Protein AF-A0A436EZ12-F1 (afdb_monomer)

Sequence (130 aa):
LQPIPFANWRERVNGDGIPMTAVFYAPDYYGTSQYVDYFAMTKGSPWARRAGAVRDPSVLNPKEADIYKAALAASGDEAAKLWHQAGEEMIKDRIILPLISPNLILAYKSDVKGVRYSACCNLPLAELSH

Structure (mmCIF, N/CA/C/O backbone):
data_AF-A0A436EZ12-F1
#
_entry.id   AF-A0A436EZ12-F1
#
loop_
_atom_site.group_PDB
_atom_site.id
_atom_site.type_symbol
_atom_site.label_atom_id
_atom_site.label_alt_id
_atom_site.label_comp_id
_atom_site.label_asym_id
_atom_site.label_entity_id
_atom_site.label_seq_id
_atom_site.pdbx_PDB_ins_code
_atom_site.Cartn_x
_atom_site.Cartn_y
_atom_site.Cartn_z
_atom_site.occupancy
_atom_site.B_iso_or_equiv
_atom_site.auth_seq_id
_atom_site.auth_comp_id
_atom_site.auth_asym_id
_atom_site.auth_atom_id
_atom_site.pdbx_PDB_model_num
ATOM 1 N N . LEU A 1 1 ? -4.485 -22.512 -4.838 1.00 82.50 1 LEU A N 1
ATOM 2 C CA . LEU A 1 1 ? -3.742 -21.775 -3.787 1.00 82.50 1 LEU A CA 1
ATOM 3 C C . LEU A 1 1 ? -3.688 -22.655 -2.544 1.00 82.50 1 LEU A C 1
ATOM 5 O O . LEU A 1 1 ? -4.696 -23.283 -2.250 1.00 82.50 1 LEU A O 1
ATOM 9 N N . GLN A 1 2 ? -2.544 -22.751 -1.863 1.00 86.31 2 GLN A N 1
ATOM 10 C CA . GLN A 1 2 ? -2.405 -23.528 -0.623 1.00 86.31 2 GLN A CA 1
ATOM 11 C C . GLN A 1 2 ? -2.174 -22.577 0.559 1.00 86.31 2 GLN A C 1
ATOM 13 O O . GLN A 1 2 ? -1.329 -21.687 0.434 1.00 86.31 2 GLN A O 1
ATOM 18 N N . PRO A 1 3 ? -2.894 -22.735 1.685 1.0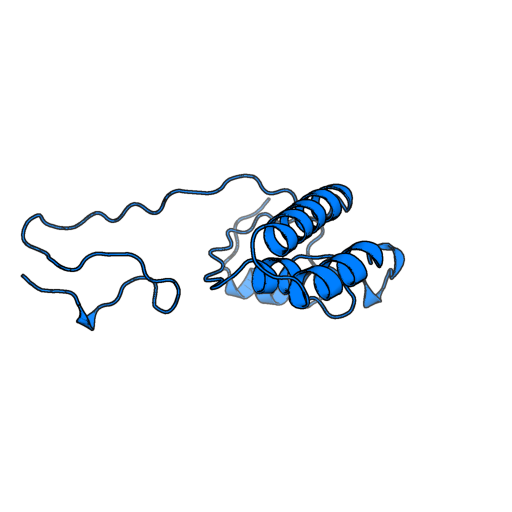0 88.56 3 PRO A N 1
ATOM 19 C CA . PRO A 1 3 ? -2.661 -21.919 2.866 1.00 88.56 3 PRO A CA 1
ATOM 20 C C . PRO A 1 3 ? -1.311 -22.283 3.485 1.00 88.56 3 PRO A C 1
ATOM 22 O O . PRO A 1 3 ? -0.978 -23.457 3.640 1.00 88.56 3 PRO A O 1
ATOM 25 N N . ILE A 1 4 ? -0.538 -21.267 3.847 1.00 89.69 4 ILE A N 1
ATOM 26 C CA . ILE A 1 4 ? 0.742 -21.416 4.537 1.00 89.69 4 ILE A CA 1
ATOM 27 C C . ILE A 1 4 ? 0.835 -20.375 5.656 1.00 89.69 4 ILE A C 1
ATOM 29 O O . ILE A 1 4 ? 0.231 -19.305 5.535 1.00 89.69 4 ILE A O 1
ATOM 33 N N . PRO A 1 5 ? 1.600 -20.641 6.730 1.00 90.88 5 PRO A N 1
ATOM 34 C CA . PRO A 1 5 ? 1.889 -19.627 7.735 1.00 90.88 5 PRO A CA 1
ATOM 35 C C . PRO A 1 5 ? 2.522 -18.382 7.103 1.00 90.88 5 PRO A C 1
ATOM 37 O O . PRO A 1 5 ? 3.345 -18.492 6.190 1.00 90.88 5 PRO A O 1
ATOM 40 N N . PHE A 1 6 ? 2.185 -17.196 7.617 1.00 87.88 6 PHE A N 1
ATOM 41 C CA . PHE A 1 6 ? 2.688 -15.928 7.075 1.00 87.88 6 PHE A CA 1
ATOM 42 C C . PHE A 1 6 ? 4.224 -15.844 7.085 1.00 87.88 6 PHE A C 1
ATOM 44 O O . PHE A 1 6 ? 4.819 -15.298 6.157 1.00 87.88 6 PHE A O 1
ATOM 51 N N . ALA A 1 7 ? 4.883 -16.432 8.090 1.00 90.62 7 ALA A N 1
ATOM 52 C CA . ALA A 1 7 ? 6.342 -16.520 8.144 1.00 90.62 7 ALA A CA 1
ATOM 53 C C . ALA A 1 7 ? 6.915 -17.251 6.915 1.00 90.62 7 ALA A C 1
ATOM 55 O O . ALA A 1 7 ? 7.751 -16.693 6.205 1.00 90.62 7 ALA A O 1
ATOM 56 N N . ASN A 1 8 ? 6.382 -18.434 6.604 1.00 91.56 8 ASN A N 1
ATOM 57 C CA . ASN A 1 8 ? 6.788 -19.237 5.452 1.00 91.56 8 ASN A CA 1
ATOM 58 C C . ASN A 1 8 ? 6.450 -18.531 4.130 1.00 91.56 8 ASN A C 1
ATOM 60 O O . ASN A 1 8 ? 7.209 -18.612 3.166 1.00 91.56 8 ASN A O 1
ATOM 64 N N . TRP A 1 9 ? 5.316 -17.823 4.070 1.00 91.38 9 TRP A N 1
ATOM 65 C CA . TRP A 1 9 ? 4.960 -16.993 2.916 1.00 91.38 9 TRP A CA 1
ATOM 66 C C . TRP A 1 9 ? 6.001 -15.894 2.671 1.00 91.38 9 TRP A C 1
ATOM 68 O O . TRP A 1 9 ? 6.492 -15.738 1.552 1.00 91.38 9 TRP A O 1
ATOM 78 N N . ARG A 1 10 ? 6.387 -15.176 3.732 1.00 89.50 10 ARG A N 1
ATOM 79 C CA . ARG A 1 10 ? 7.368 -14.087 3.683 1.00 89.50 10 ARG A CA 1
ATOM 80 C C . ARG A 1 10 ? 8.752 -14.577 3.259 1.00 89.50 10 ARG A C 1
ATOM 82 O O . ARG A 1 10 ? 9.448 -13.860 2.546 1.00 89.50 10 ARG A O 1
ATOM 89 N N . GLU A 1 11 ? 9.167 -15.764 3.685 1.00 91.00 11 GLU A N 1
ATOM 90 C CA . GLU A 1 11 ? 10.424 -16.369 3.228 1.00 91.00 11 GLU A CA 1
ATOM 91 C C . GLU A 1 11 ? 10.380 -16.662 1.725 1.00 91.00 11 GLU A C 1
ATOM 93 O O . GLU A 1 11 ? 11.252 -16.214 0.983 1.00 91.00 11 GLU A O 1
ATOM 98 N N . ARG A 1 12 ? 9.314 -17.318 1.248 1.00 90.31 12 ARG A N 1
ATOM 99 C CA . ARG A 1 12 ? 9.164 -17.685 -0.171 1.00 90.31 12 ARG A CA 1
ATOM 100 C C . ARG A 1 12 ? 9.084 -16.477 -1.100 1.00 90.31 12 ARG A C 1
ATOM 102 O O . ARG A 1 12 ? 9.739 -16.463 -2.137 1.00 90.31 12 ARG A O 1
ATOM 109 N N . VAL A 1 13 ? 8.313 -15.451 -0.730 1.00 89.06 13 VAL A N 1
ATOM 110 C CA . VAL A 1 13 ? 8.139 -14.250 -1.569 1.00 89.06 13 VAL A CA 1
ATOM 111 C C . VAL A 1 13 ? 9.420 -13.411 -1.677 1.00 89.06 13 VAL A C 1
ATOM 113 O O . VAL A 1 13 ? 9.561 -12.644 -2.624 1.00 89.06 13 VAL A O 1
ATOM 116 N N . ASN A 1 14 ? 10.344 -13.534 -0.716 1.00 87.25 14 ASN A N 1
ATOM 117 C CA . ASN A 1 14 ? 11.642 -12.851 -0.749 1.00 87.25 14 ASN A CA 1
ATOM 118 C C . ASN A 1 14 ? 12.775 -13.716 -1.334 1.00 87.25 14 ASN A C 1
ATOM 120 O O . ASN A 1 14 ? 13.841 -13.172 -1.609 1.00 87.25 14 ASN A O 1
ATOM 124 N N . GLY A 1 15 ? 12.566 -15.028 -1.489 1.00 86.62 15 GLY A N 1
ATOM 125 C CA . GLY A 1 15 ? 13.482 -15.944 -2.170 1.00 86.62 15 GLY A CA 1
ATOM 126 C C . GLY A 1 15 ? 13.215 -15.986 -3.676 1.00 86.62 15 GLY A C 1
ATOM 127 O O . GLY A 1 15 ? 13.264 -14.964 -4.355 1.00 86.62 15 GLY A O 1
ATOM 128 N N . ASP A 1 16 ? 12.882 -17.168 -4.198 1.00 83.25 16 ASP A N 1
ATOM 129 C CA . ASP A 1 16 ? 12.649 -17.372 -5.637 1.00 83.25 16 ASP A CA 1
ATOM 130 C C . ASP A 1 16 ? 11.389 -16.661 -6.169 1.00 83.25 16 ASP A C 1
ATOM 132 O O . ASP A 1 16 ? 11.255 -16.431 -7.380 1.00 83.25 16 ASP A O 1
ATOM 136 N N . GLY A 1 17 ? 10.502 -16.248 -5.259 1.00 83.62 17 GLY A N 1
ATOM 137 C CA . GLY A 1 17 ? 9.201 -15.663 -5.547 1.00 83.62 17 GLY A CA 1
ATOM 138 C C . GLY A 1 17 ? 8.079 -16.697 -5.456 1.00 83.62 17 GLY A C 1
ATOM 139 O O . GLY A 1 17 ? 8.298 -17.895 -5.279 1.00 83.62 17 GLY A O 1
ATOM 140 N N . ILE A 1 18 ? 6.838 -16.224 -5.559 1.00 88.88 18 ILE A N 1
ATOM 141 C CA . ILE A 1 18 ? 5.650 -17.080 -5.605 1.00 88.88 18 ILE A CA 1
ATOM 142 C C . ILE A 1 18 ? 4.921 -16.751 -6.912 1.00 88.88 18 ILE A C 1
ATOM 144 O O . ILE A 1 18 ? 4.499 -15.605 -7.051 1.00 88.88 18 ILE A O 1
ATOM 148 N N . PRO A 1 19 ? 4.740 -17.708 -7.847 1.00 88.44 19 PRO A N 1
ATOM 149 C CA . PRO A 1 19 ? 4.116 -17.429 -9.145 1.00 88.44 19 PRO A CA 1
ATOM 150 C C . PRO A 1 19 ? 2.735 -16.775 -9.039 1.00 88.44 19 PRO A C 1
ATOM 152 O O . PRO A 1 19 ? 2.388 -15.912 -9.833 1.00 88.44 19 PRO A O 1
ATOM 155 N N . MET A 1 20 ? 1.948 -17.181 -8.040 1.00 90.25 20 MET A N 1
ATOM 156 C CA . MET A 1 20 ? 0.676 -16.556 -7.700 1.00 90.25 20 MET A CA 1
ATOM 157 C C . MET A 1 20 ? 0.401 -16.742 -6.211 1.00 90.25 20 MET A C 1
ATOM 159 O O . MET A 1 20 ? 0.474 -17.859 -5.691 1.00 90.25 20 MET A O 1
ATOM 163 N N . THR A 1 21 ? 0.046 -15.658 -5.527 1.00 90.31 21 THR A N 1
ATOM 164 C CA . THR A 1 21 ? -0.321 -15.686 -4.111 1.00 90.31 21 THR A CA 1
ATOM 165 C C . THR A 1 21 ? -1.544 -14.822 -3.853 1.00 90.31 21 THR A C 1
ATOM 167 O O . THR A 1 21 ? -1.712 -13.777 -4.468 1.00 90.31 21 THR A O 1
ATOM 170 N N . ALA A 1 22 ? -2.368 -15.244 -2.898 1.00 88.81 22 ALA A N 1
ATOM 171 C CA . ALA A 1 22 ? -3.353 -14.386 -2.257 1.00 88.81 22 ALA A CA 1
ATOM 172 C C . ALA A 1 22 ? -2.880 -14.142 -0.827 1.00 88.81 22 ALA A C 1
ATOM 174 O O . ALA A 1 22 ? -2.470 -15.077 -0.139 1.00 88.81 22 ALA A O 1
ATOM 175 N N . VAL A 1 23 ? -2.876 -12.889 -0.404 1.00 85.12 23 VAL A N 1
ATOM 176 C CA . VAL A 1 23 ? -2.388 -12.487 0.912 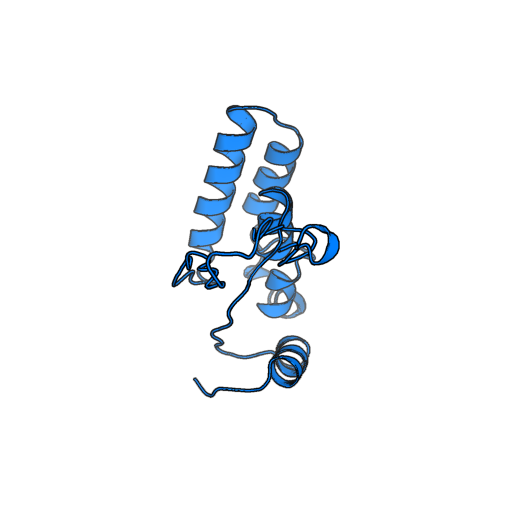1.00 85.12 23 VAL A CA 1
ATOM 177 C C . VAL A 1 23 ? -3.242 -11.329 1.394 1.00 85.12 23 VAL A C 1
ATOM 179 O O . VAL A 1 23 ? -3.551 -10.408 0.641 1.00 85.12 23 VAL A O 1
ATOM 182 N N . PHE A 1 24 ? -3.655 -11.415 2.652 1.00 79.00 24 PHE A N 1
ATOM 183 C CA . PHE A 1 24 ? -4.320 -10.321 3.327 1.00 79.00 24 PHE A CA 1
ATOM 184 C C . PHE A 1 24 ? -3.259 -9.338 3.817 1.00 79.00 24 PHE A C 1
ATOM 186 O O . PHE A 1 24 ? -2.407 -9.696 4.632 1.00 79.00 24 PHE A O 1
ATOM 193 N N . TYR A 1 25 ? -3.313 -8.111 3.308 1.00 71.00 25 TYR A N 1
ATOM 194 C CA . TYR A 1 25 ? -2.599 -6.987 3.889 1.00 71.00 25 TYR A CA 1
ATOM 195 C C . TYR A 1 25 ? -3.602 -6.168 4.688 1.00 71.00 25 TYR A C 1
ATOM 197 O O . TYR A 1 25 ? -4.590 -5.697 4.131 1.00 71.00 25 TYR A O 1
ATOM 205 N N . ALA A 1 26 ? -3.317 -5.970 5.970 1.00 64.94 26 ALA A N 1
ATOM 206 C CA . ALA A 1 26 ? -3.820 -4.829 6.718 1.00 64.94 26 ALA A CA 1
ATOM 207 C C . ALA A 1 26 ? -2.686 -3.808 6.730 1.00 64.94 26 ALA A C 1
ATOM 209 O O . ALA A 1 26 ? -1.849 -3.841 7.633 1.00 64.94 26 ALA A O 1
ATOM 210 N N . PRO A 1 27 ? -2.521 -3.001 5.673 1.00 60.72 27 PRO A N 1
ATOM 211 C CA . PRO A 1 27 ? -1.506 -1.997 5.744 1.00 60.72 27 PRO A CA 1
ATOM 212 C C . PRO A 1 27 ? -2.039 -0.851 6.597 1.00 60.72 27 PRO A C 1
ATOM 214 O O . PRO A 1 27 ? -2.915 -0.091 6.186 1.00 60.72 27 PRO A O 1
ATOM 217 N N . ASP A 1 28 ? -1.477 -0.746 7.788 1.00 66.44 28 ASP A N 1
ATOM 218 C CA . ASP A 1 28 ? -1.605 0.386 8.692 1.00 66.44 28 ASP A CA 1
ATOM 219 C C . ASP A 1 28 ? -0.931 1.641 8.089 1.00 66.44 28 ASP A C 1
ATOM 221 O O . ASP A 1 28 ? 0.047 2.172 8.617 1.00 66.44 28 ASP A O 1
ATOM 225 N N . TYR A 1 29 ? -1.392 2.091 6.919 1.00 70.19 29 TYR A N 1
ATOM 226 C CA . TYR A 1 29 ? -0.869 3.288 6.272 1.00 70.19 29 TYR A CA 1
ATOM 227 C C . TYR A 1 29 ? -1.548 4.530 6.830 1.00 70.19 29 TYR A C 1
ATOM 229 O O . TYR A 1 29 ? -2.772 4.646 6.851 1.00 70.19 29 TYR A O 1
ATOM 237 N N . TYR A 1 30 ? -0.733 5.507 7.208 1.00 71.31 30 TYR A N 1
ATOM 238 C CA . TYR A 1 30 ? -1.199 6.823 7.632 1.00 71.31 30 TYR A CA 1
ATOM 239 C C . TYR A 1 30 ? -1.625 7.713 6.459 1.00 71.31 30 TYR A C 1
ATOM 241 O O . TYR A 1 30 ? -2.311 8.710 6.668 1.00 71.31 30 TYR A O 1
ATOM 249 N N . GLY A 1 31 ? -1.235 7.370 5.228 1.00 80.00 31 GLY A N 1
ATOM 250 C CA . GLY A 1 31 ? -1.598 8.137 4.042 1.00 80.00 31 GLY A CA 1
ATOM 251 C C . GLY A 1 31 ? -1.340 7.399 2.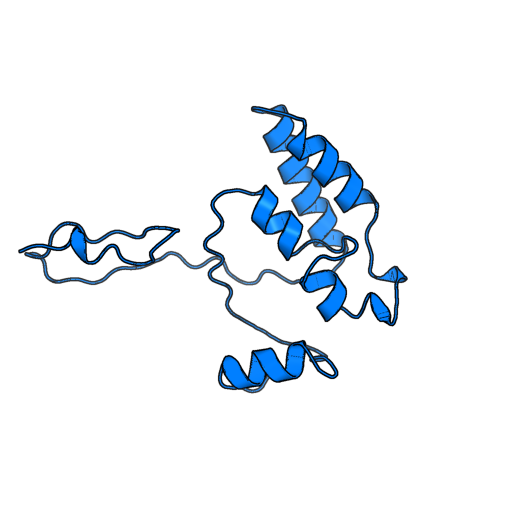732 1.00 80.00 31 GLY A C 1
ATOM 252 O O . GLY A 1 31 ? -0.588 6.424 2.680 1.00 80.00 31 GLY A O 1
ATOM 253 N N . THR A 1 32 ? -1.954 7.901 1.659 1.00 89.50 32 THR A N 1
ATOM 254 C CA . THR A 1 32 ? -1.910 7.300 0.316 1.00 89.50 32 THR A CA 1
ATOM 255 C C . THR A 1 32 ? -0.494 7.150 -0.234 1.00 89.50 32 THR A C 1
ATOM 257 O O . THR A 1 32 ? -0.215 6.189 -0.945 1.00 89.50 32 THR A O 1
ATOM 260 N N . SER A 1 33 ? 0.427 8.041 0.139 1.00 91.88 33 SER A N 1
ATOM 261 C CA . SER A 1 33 ? 1.824 7.960 -0.293 1.00 91.88 33 SER A CA 1
ATOM 262 C C . SER A 1 33 ? 2.494 6.651 0.129 1.00 91.88 33 SER A C 1
ATO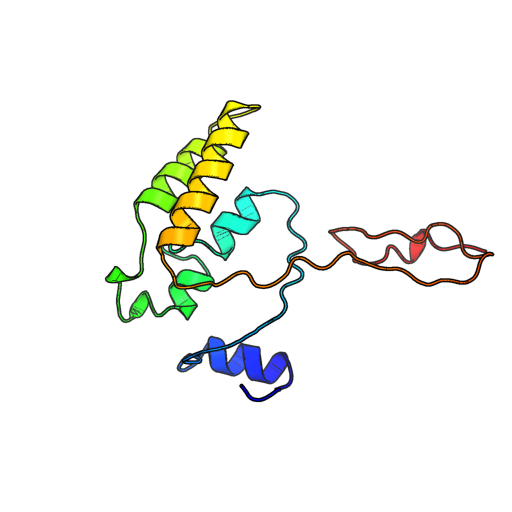M 264 O O . SER A 1 33 ? 3.157 6.026 -0.688 1.00 91.88 33 SER A O 1
ATOM 266 N N . GLN A 1 34 ? 2.266 6.184 1.360 1.00 90.62 34 GLN A N 1
ATOM 267 C CA . GLN A 1 34 ? 2.830 4.919 1.844 1.00 90.62 34 GLN A CA 1
ATOM 268 C C . GLN A 1 34 ? 2.263 3.713 1.087 1.00 90.62 34 GLN A C 1
ATOM 270 O O . GLN A 1 34 ? 2.979 2.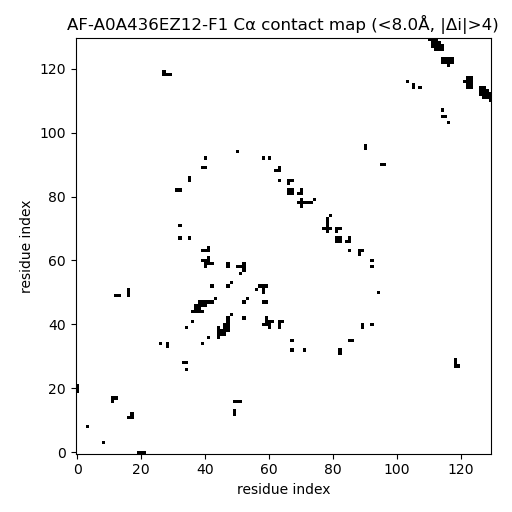740 0.853 1.00 90.62 34 GLN A O 1
ATOM 275 N N . TYR A 1 35 ? 0.992 3.786 0.677 1.00 89.94 35 TYR A N 1
ATOM 276 C CA . TYR A 1 35 ? 0.379 2.756 -0.156 1.00 89.94 35 TYR A CA 1
ATOM 277 C C . TYR A 1 35 ? 1.067 2.678 -1.521 1.00 89.94 35 TYR A C 1
ATOM 279 O O . TYR A 1 35 ? 1.492 1.598 -1.928 1.00 89.94 35 TYR A O 1
ATOM 287 N N . VAL A 1 36 ? 1.226 3.816 -2.205 1.00 93.12 36 VAL A N 1
ATOM 288 C CA . VAL A 1 36 ? 1.877 3.872 -3.524 1.00 93.12 36 VAL A CA 1
ATOM 289 C C . VAL A 1 36 ? 3.348 3.457 -3.422 1.00 93.12 36 VAL A C 1
ATOM 291 O O . VAL A 1 36 ? 3.783 2.596 -4.175 1.00 93.12 36 VAL A O 1
ATOM 294 N N . ASP A 1 37 ? 4.096 3.964 -2.440 1.00 93.25 37 ASP A N 1
ATOM 295 C CA . ASP A 1 37 ? 5.507 3.606 -2.221 1.00 93.25 37 ASP A CA 1
ATOM 296 C C . ASP A 1 37 ? 5.716 2.098 -1.988 1.00 93.25 37 ASP A C 1
ATOM 298 O O . ASP A 1 37 ? 6.716 1.513 -2.410 1.00 93.25 37 ASP A O 1
ATOM 302 N N . TYR A 1 38 ? 4.746 1.435 -1.350 1.00 91.56 38 TYR A N 1
ATOM 303 C CA . TYR A 1 38 ? 4.815 0.000 -1.104 1.00 91.56 38 TYR A CA 1
ATOM 304 C C . TYR A 1 38 ? 4.407 -0.838 -2.321 1.00 91.56 38 TYR A C 1
ATOM 306 O O . TYR A 1 38 ? 5.084 -1.822 -2.635 1.00 91.56 38 TYR A O 1
ATOM 314 N N . PHE A 1 39 ? 3.277 -0.493 -2.948 1.00 92.56 39 PHE A N 1
ATOM 315 C CA . PHE A 1 39 ? 2.554 -1.347 -3.898 1.00 92.56 39 PHE A CA 1
ATOM 316 C C . PHE A 1 39 ? 2.785 -1.018 -5.376 1.00 92.56 39 PHE A C 1
ATOM 318 O O . PHE A 1 39 ? 2.572 -1.903 -6.201 1.00 92.56 39 PHE A O 1
ATOM 325 N N . ALA A 1 40 ? 3.203 0.201 -5.717 1.00 95.06 40 ALA A N 1
ATOM 326 C CA . ALA A 1 40 ? 3.438 0.606 -7.102 1.00 95.06 40 ALA A CA 1
ATOM 327 C C . ALA A 1 40 ? 4.614 -0.159 -7.725 1.00 95.06 40 ALA A C 1
ATOM 329 O O . ALA A 1 40 ? 5.533 -0.601 -7.022 1.00 95.06 40 ALA A O 1
ATOM 330 N N . MET A 1 41 ? 4.637 -0.282 -9.047 1.00 96.81 41 MET A N 1
ATOM 331 C CA . MET A 1 41 ? 5.744 -0.856 -9.810 1.00 96.81 41 MET A CA 1
ATOM 332 C C . MET A 1 41 ? 6.873 0.159 -10.045 1.00 96.81 41 MET A C 1
ATOM 334 O O . MET A 1 41 ? 7.465 0.255 -11.120 1.00 96.81 41 MET A O 1
ATOM 338 N N . THR A 1 42 ? 7.234 0.920 -9.015 1.00 96.19 42 THR A N 1
ATOM 339 C CA . THR A 1 42 ? 8.345 1.873 -9.063 1.00 96.19 42 THR A CA 1
ATOM 340 C C . THR A 1 42 ? 9.664 1.219 -8.648 1.00 96.19 42 THR A C 1
ATOM 342 O O . THR A 1 42 ? 9.722 0.226 -7.916 1.00 96.19 42 THR A O 1
ATOM 345 N N . LYS A 1 43 ? 10.786 1.771 -9.125 1.00 93.94 43 LYS A N 1
ATOM 346 C CA . LYS A 1 43 ? 12.112 1.231 -8.803 1.00 93.94 43 LYS A CA 1
ATOM 347 C C . LYS A 1 43 ? 12.366 1.302 -7.296 1.00 93.94 43 LYS A C 1
ATOM 349 O O . LYS A 1 43 ? 12.409 2.380 -6.719 1.00 93.94 43 LYS A O 1
ATOM 354 N N . GLY A 1 44 ? 12.645 0.147 -6.697 1.00 91.06 44 GLY A N 1
ATOM 355 C CA . GLY A 1 44 ? 12.965 0.034 -5.274 1.00 91.06 44 GLY A CA 1
ATOM 356 C C . GLY A 1 44 ? 11.758 -0.246 -4.381 1.00 91.06 44 GLY A C 1
ATOM 357 O O . GLY A 1 44 ? 11.972 -0.605 -3.221 1.00 91.06 44 GLY A O 1
ATOM 358 N N . SER A 1 45 ? 10.529 -0.187 -4.909 1.00 93.06 45 SER A N 1
ATOM 359 C CA . SER A 1 45 ? 9.354 -0.573 -4.132 1.00 93.06 45 SER A CA 1
ATOM 360 C C . SER A 1 45 ? 9.427 -2.062 -3.745 1.00 93.06 45 SER A C 1
ATOM 362 O O . SER A 1 45 ? 9.942 -2.903 -4.504 1.00 93.06 45 SER A O 1
ATOM 364 N N . PRO A 1 46 ? 8.918 -2.440 -2.557 1.00 91.62 46 PRO A N 1
ATOM 365 C CA . PRO A 1 46 ? 8.849 -3.834 -2.138 1.00 91.62 46 PRO A CA 1
ATOM 366 C C . PRO A 1 46 ? 8.128 -4.729 -3.148 1.00 91.62 46 PRO A C 1
ATOM 368 O O . PRO A 1 46 ? 8.556 -5.866 -3.362 1.00 91.62 46 PRO A O 1
ATOM 371 N N . TRP A 1 47 ? 7.054 -4.236 -3.769 1.00 91.19 47 TRP A N 1
ATOM 372 C CA . TRP A 1 47 ? 6.272 -5.024 -4.713 1.00 91.19 47 TRP A CA 1
ATOM 373 C C . TRP A 1 47 ? 6.885 -5.135 -6.100 1.00 91.19 47 TRP A C 1
ATOM 375 O O . TRP A 1 47 ? 6.862 -6.241 -6.633 1.00 91.19 47 TRP A O 1
ATOM 385 N N . ALA A 1 48 ? 7.541 -4.100 -6.628 1.00 93.50 48 ALA A N 1
ATOM 386 C CA . ALA A 1 48 ? 8.309 -4.230 -7.867 1.00 93.50 48 ALA A CA 1
ATOM 387 C C . ALA A 1 48 ? 9.393 -5.310 -7.727 1.00 93.50 48 ALA A C 1
ATOM 389 O O . ALA A 1 48 ? 9.563 -6.169 -8.595 1.00 93.50 48 ALA A O 1
ATOM 390 N N . ARG A 1 49 ? 10.092 -5.340 -6.581 1.00 92.00 49 ARG A N 1
ATOM 391 C CA . ARG A 1 49 ? 11.080 -6.394 -6.300 1.00 92.00 49 ARG A CA 1
ATOM 392 C C . ARG A 1 49 ? 10.444 -7.786 -6.302 1.00 92.00 49 ARG A C 1
ATOM 394 O O . ARG A 1 49 ? 10.997 -8.694 -6.917 1.00 92.00 49 ARG A O 1
ATOM 401 N N . ARG A 1 50 ? 9.295 -7.953 -5.640 1.00 91.12 50 ARG A N 1
ATOM 402 C CA . ARG A 1 50 ? 8.567 -9.237 -5.563 1.00 91.12 50 ARG A CA 1
ATOM 403 C C . ARG A 1 50 ? 7.973 -9.672 -6.903 1.00 91.12 50 ARG A C 1
ATOM 405 O O . ARG A 1 50 ? 7.930 -10.867 -7.169 1.00 91.12 50 ARG A O 1
ATOM 412 N N . ALA A 1 51 ? 7.572 -8.720 -7.742 1.00 91.56 51 ALA A N 1
ATOM 413 C CA . ALA A 1 51 ? 7.131 -8.956 -9.115 1.00 91.56 51 ALA A CA 1
ATOM 414 C C . ALA A 1 51 ? 8.285 -9.379 -10.041 1.00 91.56 51 ALA A C 1
ATOM 416 O O . ALA A 1 51 ? 8.053 -9.842 -11.151 1.00 91.56 51 ALA A O 1
ATOM 417 N N . GLY A 1 52 ? 9.534 -9.270 -9.574 1.00 91.06 52 GLY A N 1
ATOM 418 C CA . GLY A 1 52 ? 10.709 -9.717 -10.308 1.00 91.06 52 GLY A CA 1
ATOM 419 C C . GLY A 1 52 ? 11.431 -8.617 -11.078 1.00 91.06 52 GLY A C 1
ATOM 420 O O . GLY A 1 52 ? 12.231 -8.961 -11.941 1.00 91.06 52 GLY A O 1
ATOM 421 N N . ALA A 1 53 ? 11.248 -7.335 -10.735 1.00 92.25 53 ALA A N 1
ATOM 422 C CA . ALA A 1 53 ? 11.869 -6.198 -11.433 1.00 92.25 53 ALA A CA 1
ATOM 423 C C . ALA A 1 53 ? 13.405 -6.258 -11.554 1.00 92.25 53 ALA A C 1
ATOM 425 O O . ALA A 1 53 ? 13.992 -5.615 -12.417 1.00 92.25 53 ALA A O 1
ATOM 426 N N . VAL A 1 54 ? 14.075 -7.025 -10.685 1.00 89.50 54 VAL A N 1
ATOM 427 C CA . VAL A 1 54 ? 15.525 -7.279 -10.780 1.00 89.50 54 VAL A CA 1
ATOM 428 C C . VAL A 1 54 ? 15.866 -8.158 -11.988 1.00 89.50 54 VAL A C 1
ATOM 430 O O . VAL A 1 54 ? 16.903 -7.962 -12.613 1.00 89.50 54 VAL A O 1
ATOM 433 N N . ARG A 1 55 ? 15.010 -9.137 -12.301 1.00 90.38 55 ARG A N 1
ATOM 434 C CA . ARG A 1 55 ? 15.183 -10.084 -13.412 1.00 90.38 55 ARG A CA 1
ATOM 435 C C . ARG A 1 55 ? 14.565 -9.556 -14.702 1.00 90.38 55 ARG A C 1
ATOM 437 O O . ARG A 1 55 ? 15.138 -9.753 -15.766 1.00 90.38 55 ARG A O 1
ATOM 444 N N . ASP A 1 56 ? 13.425 -8.885 -14.589 1.00 92.19 56 ASP A N 1
ATOM 445 C CA . ASP A 1 56 ? 12.699 -8.290 -15.703 1.00 92.19 56 ASP A CA 1
ATOM 446 C C . ASP A 1 56 ? 12.326 -6.837 -15.372 1.00 92.19 56 ASP A C 1
ATOM 448 O O . ASP A 1 56 ? 11.295 -6.586 -14.748 1.00 92.19 56 ASP A O 1
ATOM 452 N N . PRO A 1 57 ? 13.151 -5.857 -15.777 1.00 93.94 57 PRO A N 1
ATOM 453 C CA . PRO A 1 57 ? 12.867 -4.445 -15.545 1.00 93.94 57 PRO A CA 1
ATOM 454 C C . PRO A 1 57 ? 11.627 -3.921 -16.280 1.00 93.94 57 PRO A C 1
ATOM 456 O O . PRO A 1 57 ? 11.199 -2.810 -15.978 1.00 93.94 57 PRO A O 1
ATOM 459 N N . SER A 1 58 ? 11.050 -4.674 -17.229 1.00 94.12 58 SER A N 1
ATOM 460 C CA . SER A 1 58 ? 9.865 -4.232 -17.980 1.00 94.12 58 SER A CA 1
ATOM 461 C C . SER A 1 58 ? 8.603 -4.154 -17.121 1.00 94.12 58 SER A C 1
ATOM 463 O O . SER A 1 58 ? 7.665 -3.454 -17.490 1.00 94.12 58 SER A O 1
ATOM 465 N N . VAL A 1 59 ? 8.599 -4.812 -15.954 1.00 93.75 59 VAL A N 1
ATOM 466 C CA . VAL A 1 59 ? 7.507 -4.703 -14.976 1.00 93.75 59 VAL A CA 1
ATOM 467 C C . VAL A 1 59 ? 7.452 -3.330 -14.312 1.00 93.75 59 VAL A C 1
ATOM 469 O O . VAL A 1 59 ? 6.455 -3.025 -13.675 1.00 93.75 59 VAL A O 1
ATOM 472 N N . LEU A 1 60 ? 8.519 -2.525 -14.403 1.00 96.81 60 LEU A N 1
ATOM 473 C CA . LEU A 1 60 ? 8.549 -1.194 -13.808 1.00 96.81 60 LEU A CA 1
ATOM 474 C C . LEU A 1 60 ? 7.675 -0.220 -14.600 1.00 96.81 60 LEU A C 1
ATOM 476 O O . LEU A 1 60 ? 7.743 -0.177 -15.828 1.00 96.81 60 LEU A O 1
ATOM 480 N N . ASN A 1 61 ? 6.954 0.640 -13.884 1.00 96.94 61 ASN A N 1
ATOM 481 C CA . ASN A 1 61 ? 6.116 1.681 -14.458 1.00 96.94 61 ASN A CA 1
ATOM 482 C C . ASN A 1 61 ? 6.677 3.083 -14.121 1.00 96.94 61 ASN A C 1
ATOM 484 O O . ASN A 1 61 ? 6.458 3.606 -13.025 1.00 96.94 61 ASN A O 1
ATOM 488 N N . PRO A 1 62 ? 7.420 3.731 -15.046 1.00 96.06 62 PRO A N 1
ATOM 489 C CA . PRO A 1 62 ? 7.986 5.063 -14.813 1.00 96.06 62 PRO A CA 1
ATOM 490 C C . PRO A 1 62 ? 6.928 6.139 -14.555 1.00 96.06 62 PRO A C 1
ATOM 492 O O . PRO A 1 62 ? 7.177 7.081 -13.805 1.00 96.06 62 PRO A O 1
ATOM 495 N N . LYS A 1 63 ? 5.734 5.985 -15.136 1.00 97.25 63 LYS A N 1
ATOM 496 C CA . LYS A 1 63 ? 4.655 6.964 -15.004 1.00 97.25 63 LYS A CA 1
ATOM 497 C C . LYS A 1 63 ? 4.131 7.035 -13.572 1.00 97.25 63 LYS A C 1
ATOM 499 O O . LYS A 1 63 ? 3.812 8.119 -13.094 1.00 97.25 63 LYS A O 1
ATOM 504 N N . GLU A 1 64 ? 4.101 5.911 -12.863 1.00 97.19 64 GLU A N 1
ATOM 505 C CA . GLU A 1 64 ? 3.754 5.896 -11.441 1.00 97.19 64 GLU A CA 1
ATOM 506 C C . GLU A 1 64 ? 4.751 6.687 -10.599 1.00 97.19 64 GLU A C 1
ATOM 508 O O . GLU A 1 64 ? 4.344 7.394 -9.682 1.00 97.19 64 GLU A O 1
ATOM 513 N N . ALA A 1 65 ? 6.046 6.621 -10.925 1.00 95.69 65 ALA A N 1
ATOM 514 C CA . ALA A 1 65 ? 7.071 7.387 -10.221 1.00 95.69 65 ALA A CA 1
ATOM 515 C C . ALA A 1 65 ? 6.901 8.901 -10.440 1.00 95.69 65 ALA A C 1
ATOM 517 O O . ALA A 1 65 ? 7.036 9.681 -9.491 1.00 95.69 65 ALA A O 1
ATOM 518 N N . ASP A 1 66 ? 6.558 9.312 -11.663 1.00 97.69 66 ASP A N 1
ATOM 519 C CA . ASP A 1 66 ? 6.291 10.713 -11.993 1.00 97.69 66 ASP A CA 1
ATOM 520 C C . ASP A 1 66 ? 5.046 11.237 -11.265 1.00 97.69 66 ASP A C 1
ATOM 522 O O . ASP A 1 66 ? 5.101 12.296 -10.630 1.00 97.69 66 ASP A O 1
ATOM 526 N N . ILE A 1 67 ? 3.946 10.473 -11.286 1.00 97.81 67 ILE A N 1
ATOM 527 C CA . ILE A 1 67 ? 2.709 10.828 -10.574 1.00 97.81 67 ILE A CA 1
ATOM 528 C C . ILE A 1 67 ? 2.959 10.867 -9.065 1.00 97.81 67 ILE A C 1
ATOM 530 O O . ILE A 1 67 ? 2.544 11.819 -8.410 1.00 97.81 67 ILE A O 1
ATOM 534 N N . TYR A 1 68 ? 3.674 9.884 -8.511 1.00 96.62 68 TYR A N 1
ATOM 535 C CA . TYR A 1 68 ? 4.016 9.832 -7.089 1.00 96.62 68 TYR A CA 1
ATOM 536 C C . TYR A 1 68 ? 4.768 11.091 -6.646 1.00 96.62 68 TYR A C 1
ATOM 538 O O . TYR A 1 68 ? 4.391 11.741 -5.669 1.00 96.62 68 TYR A O 1
ATOM 546 N N . LYS A 1 69 ? 5.798 11.487 -7.402 1.00 97.12 69 LYS A N 1
ATOM 547 C CA . LYS A 1 69 ? 6.572 12.702 -7.125 1.00 97.12 69 LYS A CA 1
ATOM 548 C C . LYS A 1 69 ? 5.709 13.963 -7.221 1.00 97.12 69 LYS A C 1
ATOM 550 O O . LYS A 1 69 ? 5.837 14.843 -6.370 1.00 97.12 69 LYS A O 1
ATOM 555 N N . ALA A 1 70 ? 4.842 14.056 -8.229 1.00 97.75 70 ALA A N 1
ATOM 556 C CA . ALA A 1 70 ? 3.922 15.181 -8.378 1.00 97.75 70 ALA A CA 1
ATOM 557 C C . ALA A 1 70 ? 2.921 15.249 -7.213 1.00 97.75 70 ALA A C 1
ATOM 559 O O . ALA A 1 70 ? 2.705 16.318 -6.649 1.00 97.75 70 ALA A O 1
ATOM 560 N N . ALA A 1 71 ? 2.363 14.107 -6.806 1.00 97.00 71 ALA A N 1
ATOM 561 C CA . ALA A 1 71 ? 1.392 14.012 -5.723 1.00 97.00 71 ALA A CA 1
ATOM 562 C C . ALA A 1 71 ? 1.993 14.401 -4.365 1.00 97.00 71 ALA A C 1
ATOM 564 O O . ALA A 1 71 ? 1.337 15.082 -3.580 1.00 97.00 71 ALA A O 1
ATOM 565 N N . LEU A 1 72 ? 3.256 14.031 -4.110 1.00 96.25 72 LEU A N 1
ATOM 566 C CA . LEU A 1 72 ? 4.004 14.464 -2.923 1.00 96.25 72 LEU A CA 1
ATOM 567 C C . LEU A 1 72 ? 4.274 15.974 -2.891 1.00 96.25 72 LEU A C 1
ATOM 569 O O . LEU A 1 72 ? 4.385 16.547 -1.810 1.00 96.25 72 LEU A O 1
ATOM 573 N N . ALA A 1 73 ? 4.422 16.608 -4.056 1.00 97.62 73 ALA A N 1
ATOM 574 C CA . ALA A 1 73 ? 4.649 18.048 -4.166 1.00 97.62 73 ALA A CA 1
ATOM 575 C C . ALA A 1 73 ? 3.344 18.869 -4.153 1.00 97.62 73 ALA A C 1
ATOM 577 O O . ALA A 1 73 ? 3.382 20.078 -3.924 1.00 97.62 73 ALA A O 1
ATOM 578 N N . ALA A 1 74 ? 2.203 18.231 -4.415 1.00 97.19 74 ALA A N 1
ATOM 579 C CA . ALA A 1 74 ? 0.888 18.857 -4.437 1.00 97.19 74 ALA A CA 1
ATOM 580 C C . ALA A 1 74 ? 0.230 18.891 -3.045 1.00 97.19 74 ALA A C 1
ATOM 582 O O . ALA A 1 74 ? 0.709 18.313 -2.072 1.00 97.19 74 ALA A O 1
ATOM 583 N N . SER A 1 75 ? -0.913 19.573 -2.945 1.00 95.25 75 SER A N 1
ATOM 584 C CA . SER A 1 75 ? -1.729 19.621 -1.727 1.00 95.25 75 SER A CA 1
ATOM 585 C C . SER A 1 75 ? -3.219 19.718 -2.063 1.00 95.25 75 SER A C 1
ATOM 587 O O . SER A 1 75 ? -3.587 19.974 -3.213 1.00 95.25 75 SER A O 1
ATOM 589 N N . GLY A 1 76 ? -4.076 19.484 -1.065 1.00 94.56 76 GLY A N 1
ATOM 590 C CA . GLY A 1 76 ? -5.529 19.602 -1.200 1.00 94.56 76 GLY A CA 1
ATOM 591 C C . GLY A 1 76 ? -6.103 18.740 -2.328 1.00 94.56 76 GLY A C 1
ATOM 592 O O . GLY A 1 76 ? -5.673 17.604 -2.544 1.00 94.56 76 GLY A O 1
ATOM 593 N N . ASP A 1 77 ? -7.055 19.306 -3.066 1.00 96.62 77 ASP A N 1
ATOM 594 C CA . ASP A 1 77 ? -7.756 18.622 -4.157 1.00 96.62 77 ASP A CA 1
ATOM 595 C C . ASP A 1 77 ? -6.824 18.189 -5.293 1.00 96.62 77 ASP A C 1
ATOM 597 O O . ASP A 1 77 ? -7.082 17.185 -5.956 1.00 96.62 77 ASP A O 1
ATOM 601 N N . GLU A 1 78 ? -5.726 18.913 -5.519 1.00 97.31 78 GLU A N 1
ATOM 602 C CA . GLU A 1 78 ? -4.776 18.560 -6.572 1.00 97.31 78 GLU A CA 1
ATOM 603 C C . GLU A 1 78 ? -3.987 17.300 -6.212 1.00 97.31 78 GLU A C 1
ATOM 605 O O . GLU A 1 78 ? -3.880 16.379 -7.022 1.00 97.31 78 GLU A O 1
ATOM 610 N N . ALA A 1 79 ? -3.524 17.198 -4.961 1.00 96.25 79 ALA A N 1
ATOM 611 C CA . ALA A 1 79 ? -2.918 15.962 -4.474 1.00 96.25 79 ALA A CA 1
ATOM 612 C C . ALA A 1 79 ? -3.913 14.797 -4.551 1.00 96.25 79 ALA A C 1
ATOM 614 O O . ALA A 1 79 ? -3.547 13.711 -4.991 1.00 96.25 79 ALA A O 1
ATOM 615 N N . ALA A 1 80 ? -5.180 15.019 -4.180 1.00 95.94 80 ALA A N 1
ATOM 616 C CA . ALA A 1 80 ? -6.211 13.983 -4.242 1.00 95.94 80 ALA A CA 1
ATOM 617 C C . ALA A 1 80 ? -6.415 13.437 -5.669 1.00 95.94 80 ALA A C 1
ATOM 619 O O . ALA A 1 80 ? -6.508 12.221 -5.850 1.00 95.94 80 ALA A O 1
ATOM 620 N N . LYS A 1 81 ? -6.418 14.305 -6.690 1.00 97.69 81 LYS A N 1
ATOM 621 C CA . LYS A 1 81 ? -6.497 13.886 -8.101 1.00 97.69 81 LYS A CA 1
ATOM 622 C C . LYS A 1 81 ? -5.275 13.086 -8.537 1.00 97.69 81 LYS A C 1
ATOM 624 O O . LYS A 1 81 ? -5.433 12.052 -9.178 1.00 97.69 81 LYS A O 1
ATOM 629 N N . LEU A 1 82 ? -4.073 13.532 -8.176 1.00 98.25 82 LEU A N 1
ATOM 630 C CA . LEU A 1 82 ? -2.836 12.826 -8.522 1.00 98.25 82 LEU A CA 1
ATOM 631 C C . LEU A 1 82 ? -2.766 11.454 -7.837 1.00 98.25 82 LEU A C 1
ATOM 633 O O . LEU A 1 82 ? -2.388 10.469 -8.465 1.00 98.25 82 LEU A O 1
ATOM 637 N N . TRP A 1 83 ? -3.217 11.350 -6.585 1.00 97.06 83 TRP A N 1
ATOM 638 C CA . TRP A 1 83 ? -3.333 10.066 -5.893 1.00 97.06 83 TRP A CA 1
ATOM 639 C C . TRP A 1 83 ? -4.338 9.125 -6.553 1.00 97.06 83 TRP A C 1
ATOM 641 O O . TRP A 1 83 ? -4.077 7.927 -6.661 1.00 97.06 83 TRP A O 1
ATOM 651 N N . HIS A 1 84 ? -5.464 9.658 -7.025 1.00 96.44 84 HIS A N 1
ATOM 652 C CA . HIS A 1 84 ? -6.425 8.877 -7.793 1.00 96.44 84 HIS A CA 1
ATOM 653 C C . HIS A 1 84 ? -5.810 8.357 -9.100 1.00 96.44 84 HIS A C 1
ATOM 655 O O . HIS A 1 84 ? -5.886 7.161 -9.375 1.00 96.44 84 HIS A O 1
ATOM 661 N N . GLN A 1 85 ? -5.118 9.221 -9.846 1.00 97.69 85 GLN A N 1
ATOM 662 C CA . GLN A 1 85 ? -4.418 8.846 -11.079 1.00 97.69 85 GLN A CA 1
ATOM 663 C C . GLN A 1 85 ? -3.330 7.795 -10.842 1.00 97.69 85 GLN A C 1
ATOM 665 O O . 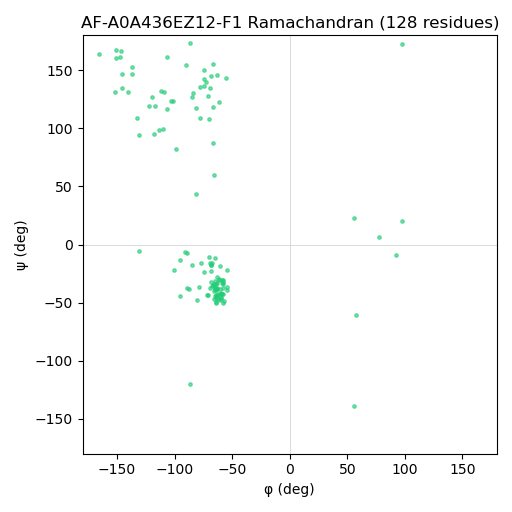GLN A 1 85 ? -3.172 6.895 -11.665 1.00 97.69 85 GLN A O 1
A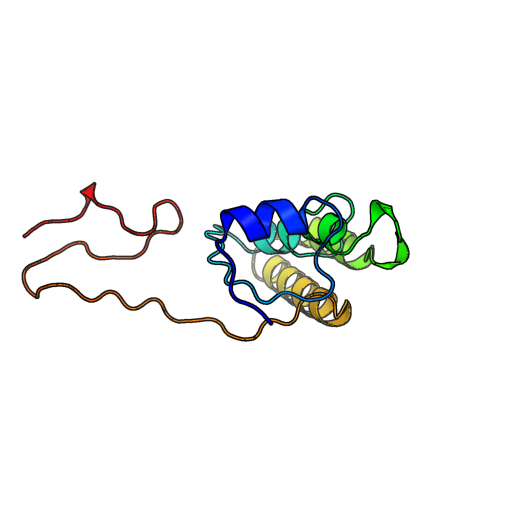TOM 670 N N . ALA A 1 86 ? -2.599 7.875 -9.724 1.00 96.88 86 ALA A N 1
ATOM 671 C CA . ALA A 1 86 ? -1.635 6.844 -9.344 1.00 96.88 86 ALA A CA 1
ATOM 672 C C . ALA A 1 86 ? -2.333 5.487 -9.180 1.00 96.88 86 ALA A C 1
ATOM 674 O O . ALA A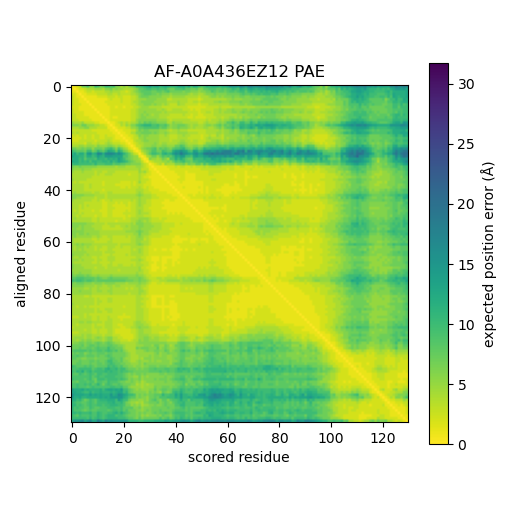 1 86 ? -1.885 4.498 -9.747 1.00 96.88 86 ALA A O 1
ATOM 675 N N . GLY A 1 87 ? -3.473 5.450 -8.482 1.00 94.12 87 GLY A N 1
ATOM 676 C CA . GLY A 1 87 ? -4.272 4.232 -8.339 1.00 94.12 87 GLY A CA 1
ATOM 677 C C . GLY A 1 87 ? -4.777 3.675 -9.676 1.00 94.12 87 GLY A C 1
ATOM 678 O O . GLY A 1 87 ? -4.704 2.470 -9.903 1.00 94.12 87 GLY A O 1
ATOM 679 N N . GLU A 1 88 ? -5.250 4.534 -10.583 1.00 96.06 88 GLU A N 1
ATOM 680 C CA . GLU A 1 88 ? -5.667 4.119 -11.931 1.00 96.06 88 GLU A CA 1
ATOM 681 C C . GLU A 1 88 ? -4.510 3.564 -12.768 1.00 96.06 88 GLU A C 1
ATOM 683 O O . GLU A 1 88 ? -4.714 2.672 -13.593 1.00 96.06 88 GLU A O 1
ATOM 688 N N . GLU A 1 89 ? -3.303 4.093 -12.583 1.00 96.88 89 GLU A N 1
ATOM 689 C CA . GLU A 1 89 ? -2.108 3.597 -13.257 1.00 96.88 89 GLU A CA 1
ATOM 690 C C . GLU A 1 89 ? -1.678 2.234 -12.693 1.00 96.88 89 GLU A C 1
ATOM 692 O O . GLU A 1 89 ? -1.513 1.303 -13.478 1.00 96.88 89 GLU A O 1
ATOM 697 N N . MET A 1 90 ? -1.688 2.063 -11.367 1.00 95.69 90 MET A N 1
ATOM 698 C CA . MET A 1 90 ? -1.402 0.783 -10.692 1.00 95.69 90 MET A CA 1
ATOM 699 C C . MET A 1 90 ? -2.340 -0.349 -11.120 1.00 95.69 90 MET A C 1
ATOM 701 O O . MET A 1 90 ? -1.946 -1.514 -11.191 1.00 95.69 90 MET A O 1
ATOM 705 N N . ILE A 1 91 ? -3.597 -0.035 -11.447 1.00 94.38 91 ILE A N 1
ATOM 706 C CA . ILE A 1 91 ? -4.543 -1.025 -11.987 1.00 94.38 91 ILE A CA 1
ATOM 707 C C . ILE A 1 91 ? -4.070 -1.566 -13.349 1.00 94.38 91 ILE A C 1
ATOM 709 O O . ILE A 1 91 ? -4.309 -2.736 -13.670 1.00 94.38 91 ILE A O 1
ATOM 713 N N . LYS A 1 92 ? -3.393 -0.748 -14.166 1.00 94.50 92 LYS A N 1
ATOM 714 C CA . LYS A 1 92 ? -2.950 -1.132 -15.518 1.00 94.50 92 LYS A CA 1
ATOM 715 C C . LYS A 1 92 ? -1.764 -2.083 -15.508 1.00 94.50 92 LYS A C 1
ATOM 717 O O . LYS A 1 92 ? -1.632 -2.846 -16.466 1.00 94.50 92 LYS A O 1
ATOM 722 N N . ASP A 1 93 ? -0.976 -2.095 -14.436 1.00 94.69 93 ASP A N 1
ATOM 723 C CA . ASP A 1 93 ? 0.164 -3.002 -14.287 1.00 94.69 93 ASP A CA 1
ATOM 724 C C . ASP A 1 93 ? -0.264 -4.473 -14.266 1.00 94.69 93 ASP A C 1
ATOM 726 O O . ASP A 1 93 ? 0.497 -5.352 -14.664 1.00 94.69 93 ASP A O 1
ATOM 730 N N . ARG A 1 94 ? -1.498 -4.764 -13.817 1.00 92.56 94 ARG A N 1
ATOM 731 C CA . ARG A 1 94 ? -2.069 -6.127 -13.742 1.00 92.56 94 ARG A CA 1
ATOM 732 C C . ARG A 1 94 ? -1.220 -7.117 -12.925 1.00 92.56 94 ARG A C 1
ATOM 734 O O . ARG A 1 94 ? -1.358 -8.327 -13.090 1.00 92.56 94 ARG A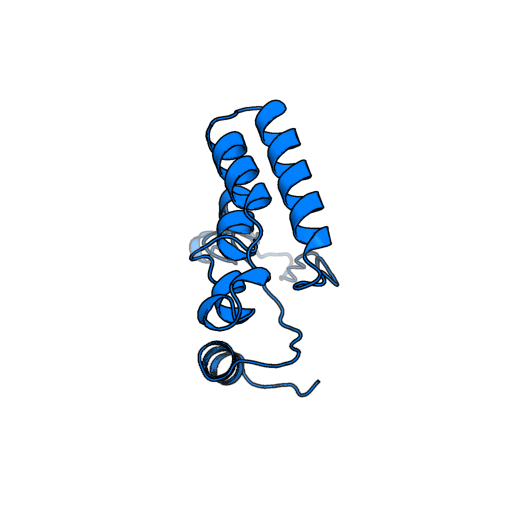 O 1
ATOM 741 N N . ILE A 1 95 ? -0.381 -6.614 -12.018 1.00 91.75 95 ILE A N 1
ATOM 742 C CA . ILE A 1 95 ? 0.438 -7.417 -11.095 1.00 91.75 95 ILE A CA 1
ATOM 743 C C . ILE A 1 95 ? -0.329 -7.742 -9.808 1.00 91.75 95 ILE A C 1
ATOM 745 O O . ILE A 1 95 ? -0.219 -8.844 -9.271 1.00 91.75 95 ILE A O 1
ATOM 749 N N . ILE A 1 96 ? -1.122 -6.788 -9.313 1.00 90.75 96 ILE A N 1
ATOM 750 C CA . ILE A 1 96 ? -1.880 -6.908 -8.065 1.00 90.75 96 ILE A CA 1
ATOM 751 C C . ILE A 1 96 ? -3.365 -6.763 -8.374 1.00 90.75 96 ILE A C 1
ATOM 753 O O . ILE A 1 96 ? -3.797 -5.786 -8.978 1.00 90.75 96 ILE A O 1
ATOM 757 N N . LEU A 1 97 ? -4.152 -7.742 -7.929 1.00 88.81 97 LEU A N 1
ATOM 758 C CA . LEU A 1 97 ? -5.603 -7.754 -8.076 1.00 88.81 97 LEU A CA 1
ATOM 759 C C . LEU A 1 97 ? -6.241 -7.554 -6.693 1.00 88.81 97 LEU A C 1
ATOM 761 O O . LEU A 1 97 ? -6.307 -8.514 -5.919 1.00 88.81 97 LEU A O 1
ATOM 765 N N . PRO A 1 98 ? -6.682 -6.333 -6.337 1.00 85.88 98 PRO A N 1
ATOM 766 C CA . PRO A 1 98 ? -7.391 -6.111 -5.083 1.00 85.88 98 PRO A CA 1
ATOM 767 C C . PRO A 1 98 ? -8.749 -6.822 -5.137 1.00 85.88 98 PRO A C 1
ATOM 769 O O . PRO A 1 98 ? -9.578 -6.528 -5.993 1.00 85.88 98 PRO A O 1
ATOM 772 N N . LEU A 1 99 ? -8.968 -7.786 -4.236 1.00 86.00 99 LEU A N 1
ATOM 773 C CA . LEU A 1 99 ? -10.192 -8.598 -4.222 1.00 86.00 99 LEU A CA 1
ATOM 774 C C . LEU A 1 99 ? -11.253 -8.053 -3.265 1.00 86.00 99 LEU A C 1
ATOM 776 O O . LEU A 1 99 ? -12.432 -8.024 -3.602 1.00 86.00 99 LEU A O 1
ATOM 780 N N . ILE A 1 100 ? -10.840 -7.661 -2.058 1.00 83.94 100 ILE A N 1
ATOM 781 C CA . ILE A 1 100 ? -11.737 -7.222 -0.986 1.00 83.94 100 ILE A CA 1
ATOM 782 C C . ILE A 1 100 ? -11.081 -6.123 -0.149 1.00 83.94 100 ILE A C 1
ATOM 784 O O . ILE A 1 100 ? -9.873 -6.150 0.079 1.00 83.94 100 ILE A O 1
ATOM 788 N N . SER A 1 101 ? -11.903 -5.201 0.355 1.00 82.06 101 SER A N 1
ATOM 789 C CA . SER A 1 101 ? -11.548 -4.265 1.425 1.00 82.06 101 SER A CA 1
ATOM 790 C C . SER A 1 101 ? -12.476 -4.545 2.611 1.00 82.06 101 SER A C 1
ATOM 792 O O . SER A 1 101 ? -13.638 -4.130 2.583 1.00 82.06 101 SER A O 1
ATOM 794 N N . PRO A 1 102 ? -12.054 -5.367 3.589 1.00 79.19 102 PRO A N 1
ATOM 795 C CA . PRO A 1 102 ? -12.935 -5.768 4.674 1.00 79.19 102 PRO A CA 1
ATOM 796 C C . PRO A 1 102 ? -13.146 -4.622 5.665 1.00 79.19 102 PRO A C 1
ATOM 798 O O . PRO A 1 102 ? -12.218 -3.895 6.009 1.00 79.19 102 PRO A O 1
ATOM 801 N N . ASN A 1 103 ? -14.367 -4.517 6.187 1.00 81.38 103 ASN A N 1
ATOM 802 C CA . ASN A 1 103 ? -14.640 -3.670 7.341 1.00 81.38 103 ASN A CA 1
ATOM 803 C C . ASN A 1 103 ? -14.087 -4.335 8.605 1.00 81.38 103 ASN A C 1
ATOM 805 O O . ASN A 1 103 ? -14.299 -5.530 8.825 1.00 81.38 103 ASN A O 1
ATOM 809 N N . LEU A 1 104 ? -13.429 -3.556 9.462 1.00 82.25 104 LEU A N 1
ATOM 810 C CA . LEU A 1 104 ? -13.085 -4.024 10.797 1.00 82.25 104 LEU A CA 1
ATOM 811 C C . LEU A 1 104 ? -14.354 -4.128 11.649 1.00 82.25 104 LEU A C 1
ATOM 813 O O . LEU A 1 104 ? -15.100 -3.161 11.789 1.00 82.25 104 LEU A O 1
ATOM 817 N N . ILE A 1 105 ? -14.555 -5.290 12.267 1.00 87.88 105 ILE A N 1
ATOM 818 C CA . ILE A 1 105 ? -15.634 -5.535 13.223 1.00 87.88 105 ILE A CA 1
ATOM 819 C C . ILE A 1 105 ? -14.996 -5.861 14.572 1.00 87.88 105 ILE A C 1
ATOM 821 O O . ILE A 1 105 ? -14.254 -6.835 14.692 1.00 87.88 105 ILE A O 1
ATOM 825 N N . LEU A 1 106 ? -15.289 -5.046 15.586 1.00 90.62 106 LEU A N 1
ATOM 826 C CA . LEU A 1 106 ? -14.846 -5.263 16.963 1.00 90.62 106 LEU A CA 1
ATOM 827 C C . LEU A 1 106 ? -16.041 -5.730 17.797 1.00 90.62 106 LEU A C 1
ATOM 829 O O . LEU A 1 106 ? -17.008 -4.992 17.962 1.00 90.62 106 LEU A O 1
ATOM 833 N N . ALA A 1 107 ? -15.973 -6.953 18.321 1.00 93.44 107 ALA A N 1
ATOM 834 C CA . ALA A 1 107 ? -16.972 -7.499 19.233 1.00 93.44 107 ALA A CA 1
ATOM 835 C C . ALA A 1 107 ? -16.432 -7.459 20.667 1.00 93.44 107 ALA A C 1
ATOM 837 O O . ALA A 1 107 ? -15.365 -8.005 20.948 1.00 93.44 107 ALA A O 1
ATOM 838 N N . TYR A 1 108 ? -17.159 -6.804 21.569 1.00 94.69 108 TYR A N 1
ATOM 839 C CA . TYR A 1 108 ? -16.757 -6.613 22.961 1.00 94.69 108 TYR A CA 1
ATOM 840 C C . TYR A 1 108 ? -17.981 -6.580 23.883 1.00 94.69 108 TYR A C 1
ATOM 842 O O . TYR A 1 108 ? -19.114 -6.401 23.434 1.00 94.69 108 TYR A O 1
ATOM 850 N N . LYS A 1 109 ? -17.759 -6.803 25.183 1.00 96.12 109 LYS A N 1
ATOM 851 C CA . LYS A 1 109 ? -18.826 -6.779 26.191 1.00 96.12 109 LYS A CA 1
ATOM 852 C C . LYS A 1 109 ? -19.353 -5.350 26.360 1.00 96.12 109 LYS A C 1
ATOM 854 O O . LYS A 1 109 ? -18.584 -4.400 26.278 1.00 96.12 109 LYS A O 1
ATOM 859 N N . SER A 1 110 ? -20.651 -5.197 26.619 1.00 96.00 110 SER A N 1
ATOM 860 C CA . SER A 1 110 ? -21.329 -3.890 26.666 1.00 96.00 110 SER A CA 1
ATOM 861 C C . SER A 1 110 ? -20.796 -2.917 27.724 1.00 96.00 110 SER A C 1
ATOM 863 O O . SER A 1 110 ? -21.076 -1.727 27.641 1.00 96.00 110 SER A O 1
ATOM 865 N N . ASP A 1 111 ? -20.076 -3.412 28.731 1.00 97.06 111 ASP A N 1
ATOM 866 C CA . ASP A 1 111 ? -19.435 -2.603 29.769 1.00 97.06 111 ASP A CA 1
ATOM 867 C C . ASP A 1 111 ? -18.006 -2.171 29.407 1.00 97.06 111 ASP A C 1
ATOM 869 O O . ASP A 1 111 ? -17.442 -1.358 30.121 1.00 97.06 111 ASP A O 1
ATOM 873 N N . VAL A 1 112 ? -17.412 -2.652 28.310 1.00 96.50 112 VAL A N 1
ATOM 874 C CA . VAL A 1 112 ? -16.055 -2.251 27.913 1.00 96.50 112 VAL A CA 1
ATOM 875 C C . VAL A 1 112 ? -16.103 -0.955 27.101 1.00 96.50 112 VAL A C 1
ATOM 877 O O . VAL A 1 112 ? -16.803 -0.854 26.093 1.00 96.50 112 VAL A O 1
ATOM 880 N N . LYS A 1 113 ? -15.323 0.041 27.526 1.00 95.81 113 LYS A N 1
ATOM 881 C CA . LYS A 1 113 ? -15.185 1.354 26.879 1.00 95.81 113 LYS A CA 1
ATOM 882 C C . LYS A 1 113 ? -13.839 1.485 26.163 1.00 95.81 113 LYS A C 1
ATOM 884 O O . LYS A 1 113 ? -12.902 0.742 26.440 1.00 95.81 113 LYS A O 1
ATOM 889 N N . GLY A 1 114 ? -13.752 2.446 25.240 1.00 93.75 114 GLY A N 1
ATOM 890 C CA . GLY A 1 114 ? -12.508 2.772 24.528 1.00 93.75 114 GLY A CA 1
ATOM 891 C C . GLY A 1 114 ? -12.126 1.799 23.407 1.00 93.75 114 GLY A C 1
ATOM 892 O O . GLY A 1 114 ? -11.056 1.931 22.819 1.00 93.75 114 GLY A O 1
ATOM 893 N N . VAL A 1 115 ? -12.991 0.834 23.072 1.00 93.81 115 VAL A N 1
ATOM 894 C CA . VAL A 1 115 ? -12.740 -0.123 21.987 1.00 93.81 115 VAL A CA 1
ATOM 895 C C . VAL A 1 115 ? -12.827 0.588 20.642 1.00 93.81 115 VAL A C 1
ATOM 897 O O . VAL A 1 115 ? -13.905 0.954 20.178 1.00 93.81 115 VAL A O 1
ATOM 900 N N . ARG A 1 116 ? -11.675 0.770 20.001 1.00 91.44 116 ARG A N 1
ATOM 901 C CA . ARG A 1 116 ? -11.566 1.340 18.659 1.00 91.44 116 ARG A CA 1
ATOM 902 C C . ARG A 1 116 ? -10.346 0.793 17.939 1.00 91.44 116 ARG A C 1
ATOM 904 O O . ARG A 1 116 ? -9.386 0.346 18.564 1.00 91.44 116 ARG A O 1
ATOM 911 N N . TYR A 1 117 ? -10.367 0.917 16.621 1.00 87.38 117 TYR A N 1
ATOM 912 C CA . TYR A 1 117 ? -9.179 0.716 15.809 1.00 87.38 117 TYR A CA 1
ATOM 913 C C . TYR A 1 117 ? -8.216 1.893 15.927 1.00 87.38 117 TYR A C 1
ATOM 915 O O . TYR A 1 117 ? -8.626 3.048 16.093 1.00 87.38 117 TYR A O 1
ATOM 923 N N . SER A 1 118 ? -6.930 1.606 15.777 1.00 81.94 118 SER A N 1
ATOM 924 C CA . SER A 1 118 ? -5.900 2.616 15.573 1.00 81.94 118 SER A CA 1
ATOM 925 C C . SER A 1 118 ? -4.896 2.116 14.550 1.00 81.94 118 SER A C 1
ATOM 927 O O . SER A 1 118 ? -4.368 1.024 14.727 1.00 81.94 118 SER A O 1
ATOM 929 N N . ALA A 1 119 ? -4.563 2.936 13.552 1.00 74.50 119 ALA A N 1
ATOM 930 C CA . ALA A 1 119 ? -3.565 2.574 12.550 1.00 74.50 119 ALA A CA 1
ATOM 931 C C . ALA A 1 119 ? -2.193 2.243 13.178 1.00 74.50 119 ALA A C 1
ATOM 933 O O . ALA A 1 119 ? -1.563 1.287 12.771 1.00 74.50 119 ALA A O 1
ATOM 934 N N . CYS A 1 120 ? -1.725 2.930 14.234 1.00 70.62 120 CYS A N 1
ATOM 935 C CA . CYS A 1 120 ? -0.428 2.556 14.846 1.00 70.62 120 CYS A CA 1
ATOM 936 C C . CYS A 1 120 ? -0.440 1.196 15.534 1.00 70.62 120 CYS A C 1
ATOM 938 O O . CYS A 1 120 ? 0.596 0.552 15.679 1.00 70.62 120 CYS A O 1
ATOM 940 N N . CYS A 1 121 ? -1.576 0.874 16.141 1.00 76.12 121 CYS A N 1
ATOM 941 C CA . CYS A 1 121 ? -1.592 0.067 17.350 1.00 76.12 121 CYS A CA 1
ATOM 942 C C . CYS A 1 121 ? -2.590 -1.085 17.254 1.00 76.12 121 CYS A C 1
ATOM 944 O O . CYS A 1 121 ? -2.642 -1.908 18.164 1.00 76.12 121 CYS A O 1
ATOM 946 N N . ASN A 1 122 ? -3.373 -1.140 16.172 1.00 81.81 122 ASN A N 1
ATOM 947 C CA . ASN A 1 122 ? -4.533 -1.993 15.939 1.00 81.81 122 ASN A CA 1
ATOM 948 C C . ASN A 1 122 ? -5.635 -1.829 16.998 1.00 81.81 122 ASN A C 1
ATOM 950 O O . ASN A 1 122 ? -6.726 -1.371 16.674 1.00 81.81 122 ASN A O 1
ATOM 954 N N . LEU A 1 123 ? -5.337 -2.110 18.267 1.00 89.00 123 LEU A N 1
ATOM 955 C CA . LEU A 1 123 ? -6.210 -1.915 19.420 1.00 89.00 123 LEU A CA 1
ATOM 956 C C . LEU A 1 123 ? -5.437 -1.203 20.552 1.00 89.00 123 LEU A C 1
ATOM 958 O O . LEU A 1 123 ? -4.571 -1.821 21.175 1.00 89.00 123 LEU A O 1
ATOM 962 N N . PRO A 1 124 ? -5.724 0.079 20.849 1.00 90.81 124 PRO A N 1
ATOM 963 C CA . PRO A 1 124 ? -5.089 0.816 21.945 1.00 90.81 124 PRO A CA 1
ATOM 964 C C . PRO A 1 124 ? -5.470 0.257 23.327 1.00 90.81 124 PRO A C 1
ATOM 966 O O . PRO A 1 124 ? -6.407 0.723 23.967 1.00 90.81 124 PRO A O 1
ATOM 969 N N . LEU A 1 125 ? -4.729 -0.741 23.818 1.00 92.19 125 LEU A N 1
ATOM 970 C CA . LEU A 1 125 ? -5.051 -1.425 25.081 1.00 92.19 125 LEU A CA 1
ATOM 971 C C . LEU A 1 125 ? -5.087 -0.487 26.297 1.00 92.19 125 LEU A C 1
ATOM 973 O O . LEU A 1 125 ? -5.862 -0.715 27.217 1.00 92.19 125 LEU A O 1
ATOM 977 N N . ALA A 1 126 ? -4.281 0.577 26.289 1.00 94.25 126 ALA A N 1
ATOM 978 C CA . ALA A 1 126 ? -4.239 1.569 27.363 1.00 94.25 126 ALA A CA 1
ATOM 979 C C . ALA A 1 126 ? -5.515 2.429 27.466 1.00 94.25 126 ALA A C 1
ATOM 981 O O . ALA A 1 126 ? -5.738 3.061 28.493 1.00 94.25 126 ALA A O 1
ATOM 982 N N . GLU A 1 127 ? -6.341 2.466 26.417 1.00 93.75 127 GLU A N 1
ATOM 983 C CA . GLU A 1 127 ? -7.612 3.204 26.395 1.00 93.75 127 GLU A CA 1
ATOM 984 C C . GLU A 1 127 ? -8.797 2.332 26.846 1.00 93.75 127 GLU A C 1
ATOM 986 O O . GLU A 1 127 ? -9.915 2.831 26.994 1.00 93.75 127 GLU A O 1
ATOM 991 N N . LEU A 1 128 ? -8.570 1.032 27.072 1.00 95.31 128 LEU A N 1
ATOM 992 C CA . LEU A 1 128 ? -9.614 0.101 27.486 1.00 95.31 128 LEU A CA 1
ATOM 993 C C . LEU A 1 128 ? -9.932 0.248 28.976 1.00 95.31 128 LEU A C 1
ATOM 995 O O . LEU A 1 128 ? -9.046 0.311 29.826 1.00 95.31 128 LEU A O 1
ATOM 999 N N . SER A 1 129 ? -11.224 0.263 29.294 1.00 96.00 129 SER A N 1
ATOM 1000 C CA . SER A 1 129 ? -11.734 0.306 30.670 1.00 96.00 129 SER A CA 1
ATOM 1001 C C . SER A 1 129 ? -13.094 -0.386 30.786 1.00 96.00 129 SER A C 1
ATOM 1003 O O . SER A 1 129 ? -13.726 -0.679 29.770 1.00 96.00 129 SER A O 1
ATOM 1005 N N . HIS A 1 130 ? -13.524 -0.643 32.024 1.00 89.06 130 HIS A N 1
ATOM 1006 C CA . HIS A 1 130 ? -14.886 -1.057 32.378 1.00 89.06 130 HIS A CA 1
ATOM 1007 C C . HIS A 1 130 ? -15.707 0.166 32.832 1.00 89.06 130 HIS A C 1
ATOM 1009 O O . HIS A 1 130 ? -15.161 0.990 33.597 1.00 89.06 130 HIS A O 1
#

Secondary structure (DSSP, 8-state):
-----HHHHHHHHHTT--SS---------SSHHHHHHHHSS-TT-HHHHHHTTTT-GGG--HHHHHHHHHHHH--HHHHHHHHHHHHHHHHHT-S------PPP-----TT-B----BTTTBS-GGG-B-

Mean predicted aligned error: 5.38 Å

Foldseek 3Di:
DDDDPVVVVVVQLQPPADPDDDDDDPQLDPDLLVVLQAQACAPPHVNVVSLPCVPPVVLHDVVLVVLSVVLVVDDDPVVVVSSVVSVVVSVVSVSDDDDDDDDDDDDDDPQWPPADQDSVPRGPPVSIDD

Radius of gyration: 18.13 Å; Cα contacts (8 Å, |Δi|>4): 123; chains: 1; bounding box: 37×43×50 Å

pLDDT: mean 90.37, std 7.34, range [60.72, 98.25]

Solvent-accessible surface area (backbone atoms only — not comparable to full-atom values): 8188 Å² total; per-residue (Å²): 138,80,93,68,59,68,69,63,49,56,53,38,43,71,57,96,39,62,100,75,82,86,79,90,78,84,77,63,59,94,46,70,64,58,49,48,55,40,62,29,35,29,92,86,16,65,37,20,54,52,75,32,33,87,85,43,60,81,68,47,37,71,66,50,47,54,35,50,55,51,26,73,74,43,57,71,72,60,18,53,50,33,50,49,50,37,52,61,51,50,58,72,69,68,80,68,81,92,84,81,84,81,80,89,81,86,87,77,62,93,64,58,42,61,86,49,81,37,68,93,57,56,54,54,69,91,54,51,47,115